Protein AF-A0A8T4WVN3-F1 (afdb_monomer_lite)

pLDDT: mean 83.19, std 16.57, range [36.91, 96.38]

Sequence (98 aa):
MTVGGGFDLSELGIEGEILHTPGHTPGSISIVLNTSEAVVGDLVMGGTLSPSKPVRPIFAYDLEEVEKSLKKLLIHDVEIRRFYAAPAARSPVKRWRD

Radius of gyration: 12.93 Å; chains: 1; bounding box: 40×24×25 Å

Foldseek 3Di:
DDPPDFAQCVVVVFAWGKDQQAWQHNRFIKIQGLVLEIEREQLWAADPVGRLATDGHPDGPHSVSSVVSVVCQCPDPRNRQWYDYPDDSPDTNRDHDD

Secondary structure (DSSP, 8-state):
--TTS-EE-GGGT-SEEEEE--SSSTT-EEEEETTTEEEEETSSEE-SS-TTSEE--SS-S-HHHHHHHHHHHHTSSS---EEEETTT-SS-B--S--

Structure (mmCIF, N/CA/C/O backbone):
data_AF-A0A8T4WVN3-F1
#
_entry.id   AF-A0A8T4WVN3-F1
#
loop_
_atom_site.group_PDB
_atom_site.id
_atom_site.type_symbol
_atom_site.label_atom_id
_atom_site.label_alt_id
_atom_site.label_comp_id
_atom_site.label_asym_id
_atom_site.label_entity_id
_atom_site.label_seq_id
_atom_site.pdbx_PDB_ins_code
_atom_site.Cartn_x
_atom_site.Cartn_y
_atom_site.Cartn_z
_atom_site.occupancy
_atom_site.B_iso_or_equiv
_atom_site.auth_seq_id
_atom_site.auth_comp_id
_atom_site.auth_asym_id
_atom_site.auth_atom_id
_atom_site.pdbx_PDB_model_num
ATOM 1 N N . MET A 1 1 ? -19.111 3.694 -9.457 1.00 40.09 1 MET A N 1
ATOM 2 C CA . MET A 1 1 ? -17.896 3.270 -10.188 1.00 40.09 1 MET A CA 1
ATOM 3 C C . MET A 1 1 ? -17.391 4.458 -10.989 1.00 40.09 1 MET A C 1
ATOM 5 O O . MET A 1 1 ? -18.106 4.903 -11.879 1.00 40.09 1 MET A O 1
ATOM 9 N N . THR A 1 2 ? -16.225 5.012 -10.671 1.00 36.91 2 THR A N 1
ATOM 10 C CA . THR A 1 2 ? -15.639 6.114 -11.447 1.00 36.91 2 THR A CA 1
ATOM 11 C C . THR A 1 2 ? -14.191 5.803 -11.790 1.00 36.91 2 THR A C 1
ATOM 13 O O . THR A 1 2 ? -13.395 5.408 -10.946 1.00 36.91 2 THR A O 1
ATOM 16 N N . VAL A 1 3 ? -13.848 6.005 -13.061 1.00 39.78 3 VAL A N 1
ATOM 17 C CA . VAL A 1 3 ? -12.465 6.103 -13.529 1.00 39.78 3 VAL A CA 1
ATOM 18 C C . VAL A 1 3 ? -11.919 7.418 -12.966 1.00 39.78 3 VAL A C 1
ATOM 20 O O . VAL A 1 3 ? -12.151 8.479 -13.535 1.00 39.78 3 VAL A O 1
ATOM 23 N N . GLY A 1 4 ? -11.301 7.357 -11.784 1.00 53.53 4 GLY A N 1
ATOM 24 C CA . GLY A 1 4 ? -10.654 8.503 -11.132 1.00 53.53 4 GLY A CA 1
ATOM 25 C C . GLY A 1 4 ? -10.651 8.475 -9.600 1.00 53.53 4 GLY A C 1
ATOM 26 O O . GLY A 1 4 ? -9.737 9.034 -9.005 1.00 53.53 4 GLY A O 1
ATOM 27 N N . GLY A 1 5 ? -11.614 7.795 -8.969 1.00 66.06 5 GLY A N 1
ATOM 28 C CA . GLY A 1 5 ? -11.700 7.601 -7.513 1.00 66.06 5 GLY A CA 1
ATOM 29 C C . GLY A 1 5 ? -11.686 6.112 -7.179 1.00 66.06 5 GLY A C 1
ATOM 30 O O . GLY A 1 5 ? -11.997 5.297 -8.051 1.00 66.06 5 GLY A O 1
ATOM 31 N N . GLY A 1 6 ? -11.255 5.732 -5.977 1.00 77.56 6 GLY A N 1
ATOM 32 C CA . GLY A 1 6 ? -11.239 4.327 -5.592 1.00 77.56 6 GLY A CA 1
ATOM 33 C C . GLY A 1 6 ? -12.629 3.699 -5.552 1.00 77.56 6 GLY A C 1
ATOM 34 O O . GLY A 1 6 ? -13.667 4.350 -5.695 1.00 77.56 6 GLY A O 1
ATOM 35 N N . PHE A 1 7 ? -12.643 2.379 -5.423 1.00 93.44 7 PHE A N 1
ATOM 36 C CA . PHE A 1 7 ? -13.865 1.608 -5.254 1.00 93.44 7 PHE A CA 1
ATOM 37 C C . PHE A 1 7 ? -14.194 1.519 -3.764 1.00 93.44 7 PHE A C 1
ATOM 39 O O . PHE A 1 7 ? -13.468 0.853 -3.031 1.00 93.44 7 PHE A O 1
ATOM 46 N N . ASP A 1 8 ? -15.267 2.180 -3.335 1.00 93.44 8 ASP A N 1
ATOM 47 C CA . ASP A 1 8 ? -15.757 2.134 -1.954 1.00 93.44 8 ASP A CA 1
ATOM 48 C C . ASP A 1 8 ? -16.161 0.705 -1.549 1.00 93.44 8 ASP A C 1
ATOM 50 O O . ASP A 1 8 ? -16.851 0.002 -2.290 1.00 93.44 8 ASP A O 1
ATOM 54 N N . LEU A 1 9 ? -15.713 0.276 -0.370 1.00 95.56 9 LEU A N 1
ATOM 55 C CA . LEU A 1 9 ? -15.996 -1.036 0.208 1.00 95.56 9 LEU A CA 1
ATOM 56 C C . LEU A 1 9 ? -17.095 -0.998 1.283 1.00 95.56 9 LEU A C 1
ATOM 58 O O . LEU A 1 9 ? -17.373 -2.032 1.899 1.00 95.56 9 LEU A O 1
ATOM 62 N N . SER A 1 10 ? -17.753 0.148 1.493 1.00 93.94 10 SER A N 1
ATOM 63 C CA . SER A 1 10 ? -18.809 0.322 2.499 1.00 93.94 10 SER A CA 1
ATOM 64 C C . SER A 1 10 ? -19.976 -0.661 2.334 1.00 93.94 10 SER A C 1
ATOM 66 O O . SER A 1 10 ? -20.481 -1.185 3.328 1.00 93.94 10 SER A O 1
ATOM 68 N N . GLU A 1 11 ? -20.342 -1.014 1.096 1.00 93.69 11 GLU A N 1
ATOM 69 C CA . GLU A 1 11 ? -21.365 -2.031 0.795 1.00 93.69 11 GLU A CA 1
ATOM 70 C C . GLU A 1 11 ? -20.992 -3.437 1.299 1.00 93.69 11 GLU A C 1
ATOM 72 O O . GLU A 1 11 ? -21.865 -4.276 1.519 1.00 93.69 11 GLU A O 1
ATOM 77 N N . LEU A 1 12 ? -19.699 -3.698 1.517 1.00 94.44 12 LEU A N 1
ATOM 78 C CA . LEU A 1 12 ? -19.179 -4.940 2.096 1.00 94.44 12 LEU A CA 1
ATOM 79 C C . LEU A 1 12 ? -18.975 -4.844 3.618 1.00 94.44 12 LEU A C 1
ATOM 81 O O . LEU A 1 12 ? -18.475 -5.789 4.227 1.00 94.44 12 LEU A O 1
ATOM 85 N N . GLY A 1 13 ? -19.335 -3.716 4.239 1.00 96.06 13 GLY A N 1
ATOM 86 C CA . GLY A 1 13 ? -19.115 -3.455 5.663 1.00 96.06 13 GLY A CA 1
ATOM 87 C C . GLY A 1 13 ? -17.662 -3.129 6.020 1.00 96.06 13 GLY A C 1
ATOM 88 O O . GLY A 1 13 ? -17.272 -3.290 7.176 1.00 96.06 13 GLY A O 1
ATOM 89 N N . ILE A 1 14 ? -16.853 -2.704 5.044 1.00 94.94 14 ILE A N 1
ATOM 90 C CA . ILE A 1 14 ? -15.446 -2.336 5.239 1.00 94.94 14 ILE A CA 1
ATOM 91 C C . ILE A 1 14 ? -15.303 -0.829 5.036 1.00 94.94 14 ILE A C 1
ATOM 93 O O . ILE A 1 14 ? -15.622 -0.303 3.974 1.00 94.94 14 ILE A O 1
ATOM 97 N N . GLU A 1 15 ? -14.777 -0.134 6.041 1.00 95.75 15 GLU A N 1
ATOM 98 C CA . GLU A 1 15 ? -14.470 1.295 5.947 1.00 95.75 15 GLU A CA 1
ATOM 99 C C . GLU A 1 15 ? -13.147 1.520 5.205 1.00 95.75 15 GLU A C 1
ATOM 101 O O . GLU A 1 15 ? -12.069 1.593 5.805 1.00 95.75 15 GLU A O 1
ATOM 106 N N . GLY A 1 16 ? -13.228 1.603 3.881 1.00 95.06 16 GLY A N 1
ATOM 107 C CA . GLY A 1 16 ? -12.072 1.823 3.027 1.00 95.06 16 GLY A CA 1
ATOM 108 C C . GLY A 1 16 ? -12.404 1.737 1.546 1.00 95.06 16 GLY A C 1
ATOM 109 O O . GLY A 1 16 ? -13.557 1.560 1.156 1.00 95.06 16 GLY A O 1
ATOM 110 N N . GLU A 1 17 ? -11.372 1.820 0.716 1.00 96.19 17 GLU A N 1
ATOM 111 C CA . GLU A 1 17 ? -11.514 1.779 -0.735 1.00 96.19 17 GLU A CA 1
ATOM 112 C C . GLU A 1 17 ? -10.409 0.968 -1.418 1.00 96.19 17 GLU A C 1
ATOM 114 O O . GLU A 1 17 ? -9.299 0.809 -0.901 1.00 96.19 17 GLU A O 1
ATOM 119 N N . ILE A 1 18 ? -10.708 0.462 -2.615 1.00 96.31 18 ILE A N 1
ATOM 120 C CA . ILE A 1 18 ? -9.711 -0.119 -3.516 1.00 96.31 18 ILE A CA 1
ATOM 121 C C . ILE A 1 18 ? -9.177 0.971 -4.436 1.00 96.31 18 ILE A C 1
ATOM 123 O O . ILE A 1 18 ? -9.925 1.597 -5.186 1.00 96.31 18 ILE A O 1
ATOM 127 N N . LEU A 1 19 ? -7.860 1.113 -4.480 1.00 95.69 19 LEU A N 1
ATOM 128 C CA . LEU A 1 19 ? -7.159 1.946 -5.441 1.00 95.69 19 LEU A CA 1
ATOM 129 C C . LEU A 1 19 ? -6.466 1.070 -6.475 1.00 95.69 19 LEU A C 1
ATOM 131 O O . LEU A 1 19 ? -5.709 0.166 -6.132 1.00 95.69 19 LEU A O 1
ATOM 135 N N . HIS A 1 20 ? -6.655 1.386 -7.755 1.00 95.88 20 HIS A N 1
ATOM 136 C CA . HIS A 1 20 ? -5.781 0.854 -8.799 1.00 95.88 20 HIS A CA 1
ATOM 137 C C . HIS A 1 20 ? -4.366 1.413 -8.602 1.00 95.88 20 HIS A C 1
ATOM 139 O O . HIS A 1 20 ? -4.195 2.639 -8.528 1.00 95.88 20 HIS A O 1
ATOM 145 N N . THR A 1 21 ? -3.396 0.510 -8.464 1.00 95.88 21 THR A N 1
ATOM 146 C CA . THR A 1 21 ? -1.984 0.785 -8.164 1.00 95.88 21 THR A CA 1
ATOM 147 C C . THR A 1 21 ? -1.075 -0.048 -9.078 1.00 95.88 21 THR A C 1
ATOM 149 O O . THR A 1 21 ? -0.327 -0.913 -8.613 1.00 95.88 21 THR A O 1
ATOM 152 N N . PRO A 1 22 ? -1.138 0.184 -10.404 1.00 96.00 22 PRO A N 1
ATOM 153 C CA . PRO A 1 22 ? -0.344 -0.564 -11.368 1.00 96.00 22 PRO A CA 1
ATOM 154 C C . PRO A 1 22 ? 1.163 -0.351 -11.169 1.00 96.00 22 PRO A C 1
ATOM 156 O O . PRO A 1 22 ? 1.614 0.596 -10.522 1.00 96.00 22 PRO A O 1
ATOM 159 N N . GLY A 1 23 ? 1.952 -1.249 -11.750 1.00 94.62 23 GLY A N 1
ATOM 160 C CA . GLY A 1 23 ? 3.406 -1.134 -11.805 1.00 94.62 23 GLY A CA 1
ATOM 161 C C . GLY A 1 23 ? 4.083 -2.479 -11.624 1.00 94.62 23 GLY A C 1
ATOM 162 O O 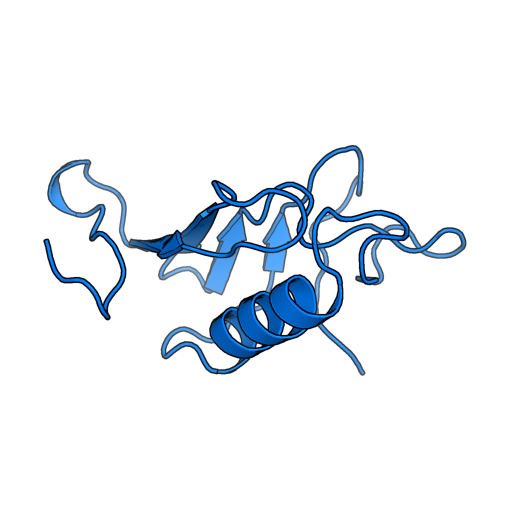. GLY A 1 23 ? 4.748 -2.947 -12.545 1.00 94.62 23 GLY A O 1
ATOM 163 N N . HIS A 1 24 ? 3.858 -3.160 -10.493 1.00 93.50 24 HIS A N 1
ATOM 164 C CA . HIS A 1 24 ? 4.335 -4.541 -10.345 1.00 93.50 24 HIS A CA 1
ATOM 165 C C . HIS A 1 24 ? 3.646 -5.452 -11.367 1.00 93.50 24 HIS A C 1
ATOM 167 O O . HIS A 1 24 ? 4.310 -6.183 -12.099 1.00 93.50 24 HIS A O 1
ATOM 173 N N . THR A 1 25 ? 2.327 -5.289 -11.506 1.00 94.56 25 THR A N 1
ATOM 174 C CA . THR A 1 25 ? 1.543 -5.774 -12.644 1.00 94.56 25 THR A CA 1
ATOM 175 C C . THR A 1 25 ? 0.595 -4.674 -13.146 1.00 94.56 25 THR A C 1
ATOM 177 O O . THR A 1 25 ? 0.291 -3.742 -12.395 1.00 94.56 25 THR A O 1
ATOM 180 N N . PRO A 1 26 ? 0.072 -4.758 -14.386 1.00 95.94 26 PRO A N 1
ATOM 181 C CA . PRO A 1 26 ? -0.948 -3.820 -14.870 1.00 95.94 26 PRO A CA 1
ATOM 182 C C . PRO A 1 26 ? -2.259 -3.855 -14.063 1.00 95.94 26 PRO A C 1
ATOM 184 O O . PRO A 1 26 ? -2.988 -2.867 -14.019 1.00 95.94 26 PRO A O 1
ATOM 187 N N . GLY A 1 27 ? -2.564 -4.992 -13.428 1.00 94.44 27 GLY A N 1
ATOM 188 C CA . GLY A 1 27 ? -3.784 -5.214 -12.647 1.00 94.44 27 GLY A CA 1
ATOM 189 C C . GLY A 1 27 ? -3.622 -5.027 -11.137 1.00 94.44 27 GLY A C 1
ATOM 190 O O . GLY A 1 27 ? -4.559 -5.327 -10.405 1.00 94.44 27 GLY A O 1
ATOM 191 N N . SER A 1 28 ? -2.456 -4.577 -10.660 1.00 94.94 28 SER A N 1
ATOM 192 C CA . SER A 1 28 ? -2.199 -4.414 -9.226 1.00 94.94 28 SER A CA 1
ATOM 193 C C . SER A 1 28 ? -3.160 -3.395 -8.599 1.00 94.94 28 SER A C 1
ATOM 195 O O . SER A 1 28 ? -3.446 -2.339 -9.169 1.00 94.94 28 SER A O 1
ATOM 197 N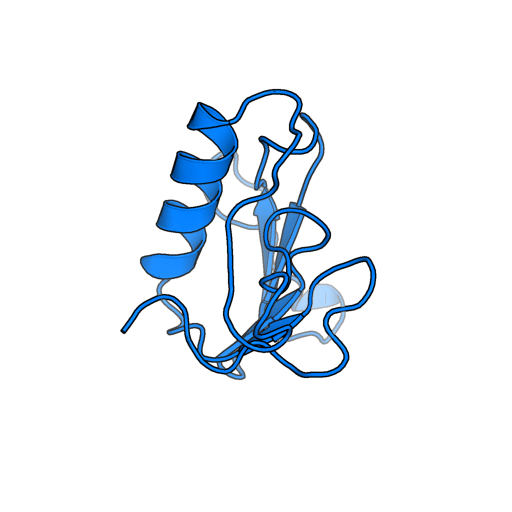 N . ILE A 1 29 ? -3.667 -3.735 -7.415 1.00 96.31 29 ILE A N 1
ATOM 198 C CA . ILE A 1 29 ? -4.554 -2.898 -6.607 1.00 96.31 29 ILE A CA 1
ATOM 199 C C . ILE A 1 29 ? -4.038 -2.822 -5.172 1.00 96.31 29 ILE A C 1
ATOM 201 O O . ILE A 1 29 ? -3.347 -3.724 -4.696 1.00 96.31 29 ILE A O 1
ATOM 205 N N . SER A 1 30 ? -4.442 -1.770 -4.472 1.00 95.69 30 SER A N 1
ATOM 206 C CA . SER A 1 30 ? -4.236 -1.601 -3.040 1.00 95.69 30 SER A CA 1
ATOM 207 C C . SER A 1 30 ? -5.574 -1.368 -2.354 1.00 95.69 30 SER A C 1
ATOM 209 O O . SER A 1 30 ? -6.466 -0.761 -2.936 1.00 95.69 30 SER A O 1
ATOM 211 N N . ILE A 1 31 ? -5.700 -1.809 -1.108 1.00 96.38 31 ILE A N 1
ATOM 212 C CA . ILE A 1 31 ? -6.842 -1.495 -0.245 1.00 96.38 31 ILE A CA 1
ATOM 213 C C . ILE A 1 31 ? -6.362 -0.480 0.782 1.00 96.38 31 ILE A C 1
ATOM 215 O O . ILE A 1 31 ? -5.388 -0.762 1.478 1.00 96.38 31 ILE A O 1
ATOM 219 N N . VAL A 1 32 ? -7.025 0.669 0.879 1.00 96.06 32 VAL A N 1
ATOM 220 C CA . VAL A 1 32 ? -6.770 1.685 1.907 1.00 96.06 32 VAL A CA 1
ATOM 221 C C . VAL A 1 32 ? -7.927 1.666 2.892 1.00 96.06 32 VAL A C 1
ATOM 223 O O . VAL A 1 32 ? -9.080 1.778 2.493 1.00 96.06 32 VAL A O 1
ATOM 226 N N . LEU A 1 33 ? -7.616 1.495 4.172 1.00 96.06 33 LEU A N 1
ATOM 227 C CA . LEU A 1 33 ? -8.582 1.484 5.263 1.00 96.06 33 LEU A CA 1
ATOM 228 C C . LEU A 1 33 ? -8.559 2.827 5.986 1.00 96.06 33 LEU A C 1
ATOM 230 O O . LEU A 1 33 ? -7.489 3.401 6.212 1.00 96.06 33 LEU A O 1
ATOM 234 N N . ASN A 1 34 ? -9.722 3.270 6.460 1.00 94.62 34 ASN A N 1
ATOM 235 C CA . ASN A 1 34 ? -9.854 4.497 7.254 1.00 94.62 34 ASN A CA 1
ATOM 236 C C . ASN A 1 34 ? -9.095 4.431 8.597 1.00 94.62 34 ASN A C 1
ATOM 238 O O . ASN A 1 34 ? -8.872 5.453 9.241 1.00 94.62 34 ASN A O 1
ATOM 242 N N . THR A 1 35 ? -8.625 3.245 8.996 1.00 95.25 35 THR A N 1
ATOM 243 C CA . THR A 1 35 ? -7.772 2.993 10.169 1.00 95.25 35 THR A CA 1
ATOM 244 C C . THR A 1 35 ? -6.287 3.332 9.954 1.00 95.25 35 THR A C 1
ATOM 246 O O . THR A 1 35 ? -5.442 2.925 10.755 1.00 95.25 35 THR A O 1
ATOM 249 N N . SER A 1 36 ? -5.941 4.087 8.902 1.00 93.25 36 SER A N 1
ATOM 250 C CA . SER A 1 36 ? -4.556 4.435 8.523 1.00 93.25 36 SER A CA 1
ATOM 251 C C . SER A 1 36 ? -3.698 3.233 8.105 1.00 93.25 36 SER A C 1
ATOM 253 O O . SER A 1 36 ? -2.468 3.238 8.244 1.00 93.25 36 SER A O 1
ATOM 255 N N . GLU A 1 37 ? -4.335 2.196 7.574 1.00 93.31 37 GLU A N 1
ATOM 256 C CA . GLU A 1 37 ? -3.702 0.957 7.129 1.00 93.31 37 GLU A CA 1
ATOM 257 C C . GLU A 1 37 ? -3.923 0.749 5.633 1.00 93.31 37 GLU A C 1
ATOM 259 O O . GLU A 1 37 ? -4.975 1.094 5.103 1.00 93.31 37 GLU A O 1
ATOM 264 N N . ALA A 1 38 ? -2.949 0.147 4.950 1.00 93.56 38 ALA A N 1
ATOM 265 C CA . ALA A 1 38 ? -3.108 -0.237 3.556 1.00 93.56 38 ALA A CA 1
ATOM 266 C C . ALA A 1 38 ? -2.534 -1.622 3.260 1.00 93.56 38 ALA A C 1
ATOM 268 O O . ALA A 1 38 ? -1.415 -1.949 3.662 1.00 93.56 38 ALA A O 1
ATOM 269 N N . VAL A 1 39 ? -3.285 -2.424 2.508 1.00 93.69 39 VAL A N 1
ATOM 270 C CA . VAL A 1 39 ? -2.808 -3.674 1.907 1.00 93.69 39 VAL A CA 1
ATOM 271 C C . VAL A 1 39 ? -2.350 -3.353 0.493 1.00 93.69 39 VAL A C 1
ATOM 273 O O . VAL A 1 39 ? -3.151 -2.901 -0.319 1.00 93.69 39 VAL A O 1
ATOM 276 N N . VAL A 1 40 ? -1.065 -3.552 0.204 1.00 93.19 40 VAL A N 1
ATOM 277 C CA . VAL A 1 40 ? -0.431 -3.063 -1.037 1.00 93.19 40 VAL A CA 1
ATOM 278 C C . VAL A 1 40 ? 0.218 -4.154 -1.880 1.00 93.19 40 VAL A C 1
ATOM 280 O O . VAL A 1 40 ? 0.899 -3.849 -2.856 1.00 93.19 40 VAL A O 1
ATOM 283 N N . GLY A 1 41 ? 0.034 -5.421 -1.505 1.00 91.31 41 GLY A N 1
ATOM 284 C CA . GLY A 1 41 ? 0.608 -6.548 -2.236 1.00 91.31 41 GLY A CA 1
ATOM 285 C C . GLY A 1 41 ? 2.122 -6.403 -2.401 1.00 91.31 41 GLY A C 1
ATOM 286 O O . GLY A 1 41 ? 2.839 -6.175 -1.431 1.00 91.31 41 GLY A O 1
ATOM 287 N N . ASP A 1 42 ? 2.592 -6.521 -3.632 1.00 90.12 42 ASP A N 1
ATOM 288 C CA . ASP A 1 42 ? 3.997 -6.465 -4.052 1.00 90.12 42 ASP A CA 1
ATOM 289 C C . ASP A 1 42 ? 4.474 -5.060 -4.472 1.00 90.12 42 ASP A C 1
ATOM 291 O O . ASP A 1 42 ? 5.627 -4.880 -4.875 1.00 90.12 42 ASP A O 1
ATOM 295 N N . LEU A 1 43 ? 3.624 -4.034 -4.326 1.00 90.56 43 LEU A N 1
ATOM 296 C CA . LEU A 1 43 ? 3.982 -2.642 -4.622 1.00 90.56 43 LEU A CA 1
ATOM 297 C C . LEU A 1 43 ? 5.082 -2.109 -3.686 1.00 90.56 43 LEU A C 1
ATOM 299 O O . LEU A 1 43 ? 5.826 -1.192 -4.037 1.00 90.56 43 LEU A O 1
ATOM 303 N N . VAL A 1 44 ? 5.185 -2.684 -2.487 1.00 85.75 44 VAL A N 1
ATOM 304 C CA . VAL A 1 44 ? 6.218 -2.394 -1.488 1.00 85.75 44 VAL A CA 1
ATOM 305 C C . VAL A 1 44 ? 6.858 -3.708 -1.067 1.00 85.75 44 VAL A C 1
ATOM 307 O O . VAL A 1 44 ? 6.169 -4.699 -0.867 1.00 85.75 44 VAL A O 1
ATOM 310 N N . MET A 1 45 ? 8.172 -3.711 -0.866 1.00 79.94 45 MET A N 1
ATOM 311 C CA . MET A 1 45 ? 8.899 -4.836 -0.279 1.00 79.94 45 MET A CA 1
ATOM 312 C C . MET A 1 45 ? 9.595 -4.407 1.016 1.00 79.94 45 MET A C 1
ATOM 314 O O . MET A 1 45 ? 9.817 -3.219 1.261 1.00 79.94 45 MET A O 1
ATOM 318 N N . GLY A 1 46 ? 9.957 -5.376 1.856 1.00 74.19 46 GLY A N 1
ATOM 319 C CA . GLY A 1 46 ? 10.870 -5.144 2.974 1.00 74.19 46 GLY A CA 1
ATOM 320 C C . GLY A 1 46 ? 12.316 -5.028 2.490 1.00 74.19 46 GLY A C 1
ATOM 321 O O . GLY A 1 46 ? 12.734 -5.749 1.584 1.00 74.19 46 GLY A O 1
ATOM 322 N N . GLY A 1 47 ? 13.098 -4.129 3.088 1.00 70.62 47 GLY A N 1
ATOM 323 C CA . GLY A 1 47 ? 14.524 -4.007 2.790 1.00 70.62 47 GLY A CA 1
ATOM 324 C C . GLY A 1 47 ? 15.313 -5.266 3.169 1.00 70.62 47 GLY A C 1
ATOM 325 O O . GLY A 1 47 ? 15.008 -5.934 4.154 1.00 70.62 47 GLY A O 1
ATOM 326 N N . THR A 1 48 ? 16.389 -5.556 2.433 1.00 70.88 48 THR A N 1
ATOM 327 C CA . THR A 1 48 ? 17.233 -6.751 2.643 1.00 70.88 48 THR A CA 1
ATOM 328 C C . THR A 1 48 ? 17.888 -6.801 4.026 1.00 70.88 48 THR A C 1
ATOM 330 O O . THR A 1 48 ? 17.946 -7.858 4.645 1.00 70.88 48 THR A O 1
ATOM 333 N N . LEU A 1 49 ? 18.354 -5.653 4.530 1.00 73.19 49 LEU A N 1
ATOM 334 C CA . LEU A 1 49 ? 18.960 -5.514 5.863 1.00 73.19 49 LEU A CA 1
ATOM 335 C C . LEU A 1 49 ? 17.948 -5.129 6.952 1.00 73.19 49 LEU A C 1
ATOM 337 O O . LEU A 1 49 ? 18.230 -5.262 8.138 1.00 73.19 49 LEU A O 1
ATOM 341 N N . SER A 1 50 ? 16.780 -4.618 6.560 1.00 74.44 50 SER A N 1
ATOM 342 C CA . SER A 1 50 ? 15.724 -4.196 7.479 1.00 74.44 50 SER A CA 1
ATOM 343 C C . SER A 1 50 ? 14.365 -4.489 6.846 1.00 74.44 50 SER A C 1
ATOM 345 O O . SER A 1 50 ? 13.829 -3.635 6.135 1.00 74.44 50 SER A O 1
ATOM 347 N N . PRO A 1 51 ? 13.793 -5.682 7.095 1.00 72.38 51 PRO A N 1
ATOM 348 C CA . PRO A 1 51 ? 12.519 -6.092 6.501 1.00 72.38 51 PRO A CA 1
ATOM 349 C C . PRO A 1 51 ? 11.350 -5.153 6.827 1.00 72.38 51 PRO A C 1
ATOM 351 O O . PRO A 1 51 ? 10.368 -5.116 6.096 1.00 72.38 51 PRO A O 1
ATOM 354 N N . SER A 1 52 ? 11.458 -4.381 7.912 1.00 71.56 52 SER A N 1
ATOM 355 C CA . SER A 1 52 ? 10.453 -3.397 8.330 1.00 71.56 52 SER A CA 1
ATOM 356 C C . SER A 1 52 ? 10.591 -2.042 7.628 1.00 71.56 52 SER A C 1
ATOM 358 O O . SER A 1 52 ? 9.685 -1.214 7.733 1.00 71.56 52 SER A O 1
ATOM 360 N N . LYS A 1 53 ? 11.716 -1.787 6.944 1.00 73.88 53 LYS A N 1
ATOM 361 C CA . LYS A 1 53 ? 11.915 -0.579 6.140 1.00 73.88 53 LYS A CA 1
ATOM 362 C C . LYS A 1 53 ? 11.301 -0.814 4.758 1.00 73.88 53 LYS A C 1
ATOM 364 O O . LYS A 1 53 ? 11.726 -1.756 4.086 1.00 73.88 53 LYS A O 1
ATOM 369 N N . PRO A 1 54 ? 10.359 0.031 4.309 1.00 75.94 54 PRO A N 1
ATOM 370 C CA . PRO A 1 54 ? 9.789 -0.132 2.986 1.00 75.94 54 PRO A CA 1
ATOM 371 C C . PRO A 1 54 ? 10.823 0.225 1.937 1.00 75.94 54 PRO A C 1
ATOM 373 O O . PRO A 1 54 ? 11.487 1.264 2.012 1.00 75.94 54 PRO A O 1
ATOM 376 N N . VAL A 1 55 ? 10.911 -0.624 0.930 1.00 79.88 55 VAL A N 1
ATOM 377 C CA . VAL A 1 55 ? 11.664 -0.368 -0.285 1.00 79.88 55 VAL A CA 1
ATOM 378 C C . VAL A 1 55 ? 10.777 -0.640 -1.489 1.00 79.88 55 VAL A C 1
ATOM 380 O O . VAL A 1 55 ? 9.765 -1.337 -1.411 1.00 79.88 55 VAL A O 1
ATOM 383 N N . ARG A 1 56 ? 11.167 -0.053 -2.615 1.00 83.12 56 ARG A N 1
ATOM 384 C CA . ARG A 1 56 ? 10.547 -0.323 -3.910 1.00 83.12 56 ARG A CA 1
ATOM 385 C C . ARG A 1 56 ? 10.860 -1.764 -4.332 1.00 83.12 56 ARG A C 1
ATOM 387 O O . ARG A 1 56 ? 11.912 -2.280 -3.938 1.00 83.12 56 ARG A O 1
ATOM 394 N N . PRO A 1 57 ? 9.995 -2.399 -5.132 1.00 84.94 57 PRO A N 1
ATOM 395 C CA . PRO A 1 57 ? 10.295 -3.697 -5.704 1.00 84.94 57 PRO A CA 1
ATOM 396 C C . PRO A 1 57 ? 11.542 -3.629 -6.594 1.00 84.94 57 PRO A C 1
ATOM 398 O O . PRO A 1 57 ? 11.789 -2.635 -7.275 1.00 84.94 57 PRO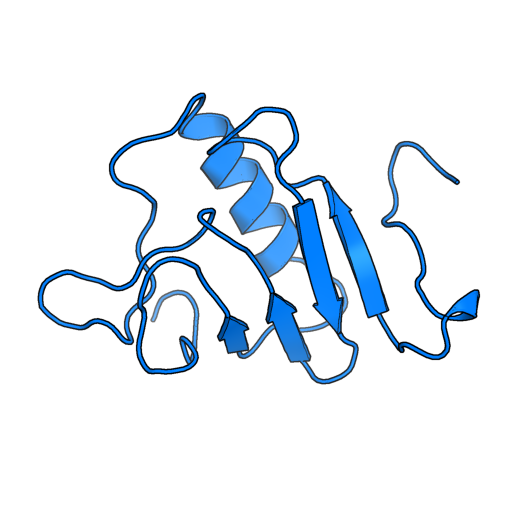 A O 1
ATOM 401 N N . 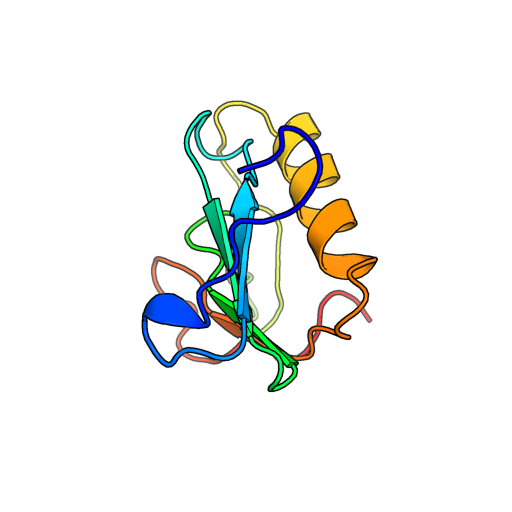ILE A 1 58 ? 12.336 -4.702 -6.574 1.00 80.56 58 ILE A N 1
ATOM 402 C CA . ILE A 1 58 ? 13.550 -4.833 -7.401 1.00 80.56 58 ILE A CA 1
ATOM 403 C C . ILE A 1 58 ? 13.173 -5.149 -8.859 1.00 80.56 58 ILE A C 1
ATOM 405 O O . ILE A 1 58 ? 13.877 -4.757 -9.785 1.00 80.56 58 ILE A O 1
ATOM 409 N N . PHE A 1 59 ? 12.037 -5.823 -9.052 1.00 84.44 59 PHE A N 1
ATOM 410 C CA . PHE A 1 59 ? 11.485 -6.193 -10.350 1.00 84.44 59 PHE A CA 1
ATOM 411 C C . PHE A 1 59 ? 10.007 -5.812 -10.405 1.00 84.44 59 PHE A C 1
ATOM 413 O O . PHE A 1 59 ? 9.278 -6.035 -9.440 1.00 84.44 59 PHE A O 1
ATOM 420 N N . ALA A 1 60 ? 9.579 -5.236 -11.523 1.00 91.19 60 ALA A N 1
ATOM 421 C CA . ALA A 1 60 ? 8.203 -4.839 -11.792 1.00 91.19 60 ALA A CA 1
ATOM 422 C C . ALA A 1 60 ? 7.975 -4.825 -13.308 1.00 91.19 60 ALA A C 1
ATOM 424 O O . ALA A 1 60 ? 8.938 -4.742 -14.073 1.00 91.19 60 ALA A O 1
ATOM 425 N N . TYR A 1 61 ? 6.714 -4.878 -13.734 1.00 94.50 61 TYR A N 1
ATOM 426 C CA . TYR A 1 61 ? 6.352 -4.659 -15.133 1.00 94.50 61 TYR A CA 1
ATOM 427 C C . TYR A 1 61 ? 6.730 -3.240 -15.595 1.00 94.50 61 TYR A C 1
ATOM 429 O O . TYR A 1 61 ? 7.263 -3.067 -16.687 1.00 94.50 61 TYR A O 1
ATOM 437 N N . ASP A 1 62 ? 6.501 -2.241 -14.737 1.00 96.00 62 ASP A N 1
ATOM 438 C CA . ASP A 1 62 ? 6.861 -0.840 -14.958 1.00 96.00 62 ASP A CA 1
ATOM 439 C C . ASP A 1 62 ? 7.237 -0.167 -13.624 1.00 96.00 62 ASP A C 1
ATOM 441 O O . ASP A 1 62 ? 6.391 0.069 -12.756 1.00 96.00 62 ASP A O 1
ATOM 445 N N . LEU A 1 63 ? 8.528 0.136 -13.447 1.00 92.56 63 LEU A N 1
ATOM 446 C CA . LEU A 1 63 ? 9.047 0.777 -12.234 1.00 92.56 63 LEU A CA 1
ATOM 447 C C . LEU A 1 63 ? 8.642 2.252 -12.113 1.00 92.56 63 LEU A C 1
ATOM 449 O O . LEU A 1 63 ? 8.536 2.753 -10.995 1.00 92.56 63 LEU A O 1
ATOM 453 N N . GLU A 1 64 ? 8.417 2.960 -13.220 1.00 94.44 64 GLU A N 1
ATOM 454 C CA . GLU A 1 64 ? 7.926 4.339 -13.164 1.00 94.44 64 GLU A CA 1
ATOM 455 C C . GLU A 1 64 ? 6.467 4.371 -12.713 1.00 94.44 64 GLU A C 1
ATOM 457 O O . GLU A 1 64 ? 6.066 5.247 -11.945 1.00 94.44 64 GLU A O 1
ATOM 462 N N . GLU A 1 65 ? 5.675 3.391 -13.140 1.00 95.88 65 GLU A N 1
ATOM 463 C CA . GLU A 1 65 ? 4.283 3.271 -12.720 1.00 95.88 65 GLU A CA 1
ATOM 464 C C . GLU A 1 65 ? 4.160 2.865 -11.244 1.00 95.88 65 GLU A C 1
ATOM 466 O O . GLU A 1 65 ? 3.334 3.432 -10.525 1.00 95.88 65 GLU A O 1
ATOM 471 N N . VAL A 1 66 ? 5.067 2.015 -10.739 1.00 94.75 66 VAL A N 1
ATOM 472 C CA . VAL A 1 66 ? 5.206 1.763 -9.292 1.00 94.75 66 VAL A CA 1
ATOM 473 C C . VAL A 1 66 ? 5.370 3.079 -8.523 1.00 94.75 66 VAL A C 1
ATOM 475 O O . VAL A 1 66 ? 4.727 3.277 -7.493 1.00 94.75 66 VAL A O 1
ATOM 478 N N . GLU A 1 67 ? 6.175 4.019 -9.025 1.00 92.50 67 GLU A N 1
ATOM 479 C CA . GLU A 1 67 ? 6.367 5.315 -8.364 1.00 92.50 67 GLU A CA 1
ATOM 480 C C . GLU A 1 67 ? 5.125 6.184 -8.326 1.00 92.50 67 GLU A C 1
ATOM 482 O O . GLU A 1 67 ? 4.870 6.855 -7.322 1.00 92.50 67 GLU A O 1
ATOM 487 N N . LYS A 1 68 ? 4.354 6.195 -9.410 1.00 95.12 68 LYS A N 1
ATOM 488 C CA . LYS A 1 68 ? 3.095 6.939 -9.458 1.00 95.12 68 LYS A CA 1
ATOM 489 C C . LYS A 1 68 ? 2.083 6.326 -8.496 1.00 95.12 68 LYS A C 1
ATOM 491 O O . LYS A 1 68 ? 1.473 7.059 -7.719 1.00 95.12 68 LYS A O 1
ATOM 496 N N . SER A 1 69 ? 1.983 5.000 -8.471 1.00 94.94 69 SER A N 1
ATOM 497 C CA . SER A 1 69 ? 1.123 4.247 -7.555 1.00 94.94 69 SER A CA 1
ATOM 498 C C . SER A 1 69 ? 1.498 4.448 -6.086 1.00 94.94 69 SER A C 1
ATOM 500 O O . SER A 1 69 ? 0.624 4.667 -5.249 1.00 94.94 69 SER A O 1
ATOM 502 N N . LEU A 1 70 ? 2.791 4.463 -5.758 1.00 92.19 70 LEU A N 1
ATOM 503 C CA . LEU A 1 70 ? 3.259 4.778 -4.408 1.00 92.19 70 LEU A CA 1
ATOM 504 C C . LEU A 1 70 ? 2.936 6.220 -4.020 1.00 92.19 70 LEU A C 1
ATOM 506 O O . LEU A 1 70 ? 2.404 6.454 -2.940 1.00 92.19 70 LEU A O 1
ATOM 510 N N . LYS A 1 71 ? 3.205 7.196 -4.896 1.00 92.62 71 LYS A N 1
ATOM 511 C CA . LYS A 1 71 ? 2.847 8.600 -4.638 1.00 92.62 71 LYS A CA 1
ATOM 512 C C . LYS A 1 71 ? 1.351 8.763 -4.402 1.00 92.62 71 LYS A C 1
ATOM 514 O O . LYS A 1 71 ? 0.988 9.462 -3.466 1.00 92.62 71 LYS A O 1
ATOM 519 N N . LYS A 1 72 ? 0.513 8.087 -5.194 1.00 93.19 72 LYS A N 1
ATOM 520 C CA . LYS A 1 72 ? -0.946 8.074 -5.033 1.00 93.19 72 LYS A CA 1
ATOM 521 C C . LYS A 1 72 ? -1.366 7.620 -3.632 1.00 93.19 72 LYS A C 1
ATOM 523 O O . LYS A 1 72 ? -2.242 8.240 -3.048 1.00 93.19 72 LYS A O 1
ATOM 528 N N . LEU A 1 73 ? -0.714 6.597 -3.073 1.00 92.12 73 LEU A N 1
ATOM 529 C CA . LEU A 1 73 ? -0.959 6.155 -1.694 1.00 92.12 73 LEU A CA 1
ATOM 530 C C . LEU A 1 73 ? -0.471 7.171 -0.650 1.00 92.12 73 LEU A C 1
ATOM 532 O O . LEU A 1 73 ? -1.122 7.367 0.367 1.00 92.12 73 LEU A O 1
ATOM 536 N N . LEU A 1 74 ? 0.667 7.825 -0.885 1.00 91.06 74 LEU A N 1
ATOM 537 C CA . LEU A 1 74 ? 1.265 8.758 0.081 1.00 91.06 74 LEU A CA 1
ATOM 538 C C . LEU A 1 74 ? 0.534 10.097 0.193 1.00 91.06 74 LEU A C 1
ATOM 540 O O . LEU A 1 74 ? 0.651 10.753 1.222 1.00 91.06 74 LEU A O 1
ATOM 544 N N . ILE A 1 75 ? -0.171 10.511 -0.860 1.00 92.44 75 ILE A N 1
ATOM 545 C CA . ILE A 1 75 ? -0.965 11.750 -0.885 1.00 92.44 75 ILE A CA 1
ATOM 546 C C . ILE A 1 75 ? -2.463 11.491 -0.699 1.00 92.44 75 ILE A C 1
ATOM 548 O O . ILE A 1 75 ? -3.267 12.383 -0.951 1.00 92.44 75 ILE A O 1
ATOM 552 N N . HIS A 1 76 ? -2.834 10.266 -0.325 1.00 92.94 76 HIS A N 1
ATOM 553 C CA . HIS A 1 76 ? -4.217 9.895 -0.073 1.00 92.94 76 HIS A CA 1
ATOM 554 C C . HIS A 1 76 ? -4.810 10.712 1.085 1.00 92.94 76 HIS A C 1
ATOM 556 O O . HIS A 1 76 ? -4.091 11.054 2.025 1.00 92.94 76 HIS A O 1
ATOM 562 N N . ASP A 1 77 ? -6.120 10.976 1.049 1.00 92.31 77 ASP A N 1
ATOM 563 C CA . ASP A 1 77 ? -6.810 11.758 2.090 1.00 92.31 77 ASP A CA 1
ATOM 564 C C . ASP A 1 77 ? -6.696 11.106 3.479 1.00 92.31 77 ASP A C 1
ATOM 566 O O . ASP A 1 77 ? -6.603 11.778 4.507 1.00 92.31 77 ASP A O 1
ATOM 570 N N . VAL A 1 78 ? -6.647 9.774 3.503 1.00 91.69 78 VAL A N 1
ATOM 571 C CA . VAL A 1 78 ? -6.266 9.000 4.688 1.00 91.69 78 VAL A CA 1
ATOM 572 C C . VAL A 1 78 ? -4.743 8.928 4.780 1.00 91.69 78 VAL A C 1
ATOM 574 O O . VAL A 1 78 ? -4.095 8.303 3.941 1.00 91.69 78 VAL A O 1
ATOM 577 N N . GLU A 1 79 ? -4.169 9.483 5.849 1.00 93.06 79 GLU A N 1
ATOM 578 C CA . GLU A 1 79 ? -2.749 9.310 6.169 1.00 93.06 79 GLU A CA 1
ATOM 579 C C . GLU A 1 79 ? -2.451 7.824 6.448 1.00 93.06 79 GLU A C 1
ATOM 581 O O . GLU A 1 79 ? -2.830 7.281 7.492 1.00 93.06 79 GLU A O 1
ATOM 586 N N . ILE A 1 80 ? -1.754 7.154 5.526 1.00 90.94 80 ILE A N 1
ATOM 587 C CA . ILE A 1 80 ? -1.364 5.748 5.682 1.00 90.94 80 ILE A CA 1
ATOM 588 C C . ILE A 1 80 ? -0.131 5.657 6.583 1.00 90.94 80 ILE A C 1
ATOM 590 O O . ILE A 1 80 ? 0.970 6.079 6.226 1.00 90.94 80 ILE A O 1
ATOM 594 N N . ARG A 1 81 ? -0.296 5.027 7.747 1.00 88.25 81 ARG A N 1
ATOM 595 C CA . ARG A 1 81 ? 0.773 4.803 8.733 1.00 88.25 81 ARG A CA 1
ATOM 596 C C . ARG A 1 81 ? 1.317 3.384 8.708 1.00 88.25 81 ARG A C 1
ATOM 598 O O . ARG A 1 81 ? 2.321 3.094 9.351 1.00 88.25 81 ARG A O 1
ATOM 605 N N . ARG A 1 82 ? 0.644 2.470 8.013 1.00 86.62 82 ARG A N 1
ATOM 606 C CA . ARG A 1 82 ? 0.997 1.055 8.027 1.00 86.62 82 ARG A CA 1
ATOM 607 C C . ARG A 1 82 ? 0.728 0.398 6.685 1.00 86.62 82 ARG A C 1
ATOM 609 O O . ARG A 1 82 ? -0.410 0.385 6.235 1.00 86.62 82 ARG A O 1
ATOM 616 N N . PHE A 1 83 ? 1.760 -0.216 6.109 1.00 87.50 83 PHE A N 1
ATOM 617 C CA . PHE A 1 83 ? 1.631 -1.020 4.892 1.00 87.50 83 PHE A CA 1
ATOM 618 C C . PHE A 1 83 ? 1.749 -2.519 5.196 1.00 87.50 83 PHE A C 1
ATOM 620 O O . PHE A 1 83 ? 2.667 -2.950 5.904 1.00 87.50 83 PHE A O 1
ATOM 627 N N . TYR A 1 84 ? 0.843 -3.303 4.615 1.00 88.25 84 TYR A N 1
ATOM 628 C CA . TYR A 1 84 ? 0.871 -4.763 4.561 1.00 88.25 84 TYR A CA 1
ATOM 629 C C . TYR A 1 84 ? 1.257 -5.206 3.143 1.00 88.25 84 TYR A C 1
ATOM 631 O O . TYR A 1 84 ? 0.539 -4.918 2.184 1.00 88.25 84 TYR A O 1
ATOM 639 N N . ALA A 1 85 ? 2.393 -5.895 3.015 1.00 86.62 85 ALA A N 1
ATOM 640 C CA . ALA A 1 85 ? 3.015 -6.253 1.740 1.00 86.62 85 ALA A CA 1
ATOM 641 C C . ALA A 1 85 ? 3.263 -7.767 1.589 1.00 86.62 85 ALA A C 1
ATOM 643 O O . ALA A 1 85 ? 3.393 -8.488 2.582 1.00 86.62 85 ALA A O 1
ATOM 644 N N . ALA A 1 86 ? 3.388 -8.238 0.347 1.00 78.50 86 ALA A N 1
ATOM 645 C CA . ALA A 1 86 ? 3.663 -9.622 -0.039 1.00 78.50 86 ALA A CA 1
ATOM 646 C C . ALA A 1 86 ? 4.905 -9.712 -0.959 1.00 78.50 86 ALA A C 1
ATOM 648 O O . ALA A 1 86 ? 5.082 -8.828 -1.791 1.00 78.50 86 ALA A O 1
ATOM 649 N N . PRO A 1 87 ? 5.752 -10.766 -0.879 1.00 63.97 87 PRO A N 1
ATOM 650 C CA . PRO A 1 87 ? 5.846 -11.814 0.135 1.00 63.97 87 PRO A CA 1
ATOM 651 C C . PRO A 1 87 ? 6.837 -11.427 1.255 1.00 63.97 87 PRO A C 1
ATOM 653 O O . PRO A 1 87 ? 7.966 -11.020 1.004 1.00 63.97 87 PRO A O 1
ATOM 656 N N . ALA A 1 88 ? 6.427 -11.607 2.512 1.00 50.03 88 ALA A N 1
ATOM 657 C CA . ALA A 1 88 ? 7.287 -11.571 3.702 1.00 50.03 88 ALA A CA 1
ATOM 658 C C . ALA A 1 88 ? 8.054 -10.260 4.002 1.00 50.03 88 ALA A C 1
ATOM 660 O O . ALA A 1 88 ? 9.272 -10.265 4.169 1.00 50.03 88 ALA A O 1
ATOM 661 N N . ALA A 1 89 ? 7.338 -9.173 4.299 1.00 47.09 89 ALA A N 1
ATOM 662 C CA . ALA A 1 89 ? 7.758 -8.333 5.421 1.00 47.09 89 ALA A CA 1
ATOM 663 C C . ALA A 1 89 ? 7.017 -8.844 6.666 1.00 47.09 89 ALA A C 1
ATOM 665 O O . ALA A 1 89 ? 5.831 -8.588 6.850 1.00 47.09 89 ALA A O 1
ATOM 666 N N . ARG A 1 90 ? 7.702 -9.612 7.525 1.00 43.91 90 ARG A N 1
ATOM 667 C CA . ARG A 1 90 ? 7.196 -10.133 8.820 1.00 43.91 90 ARG A CA 1
ATO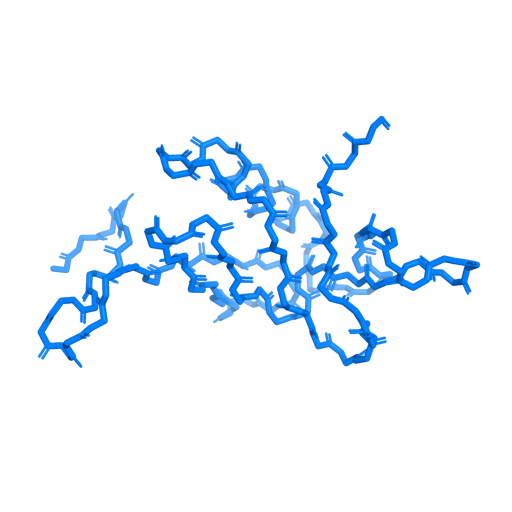M 668 C C . ARG A 1 90 ? 6.820 -9.044 9.836 1.00 43.91 90 ARG A C 1
ATOM 670 O O . ARG A 1 90 ? 6.693 -9.310 11.029 1.00 43.91 90 ARG A O 1
ATOM 677 N N . SER A 1 91 ? 6.662 -7.804 9.413 1.00 46.53 91 SER A N 1
ATOM 678 C CA . SER A 1 91 ? 6.170 -6.738 10.257 1.00 46.53 91 SER A CA 1
ATOM 679 C C . SER A 1 91 ? 5.482 -5.702 9.385 1.00 46.53 91 SER A C 1
ATOM 681 O O . SE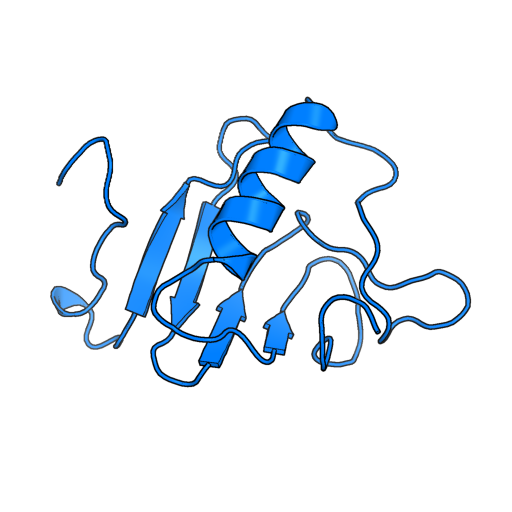R A 1 91 ? 5.985 -5.411 8.299 1.00 46.53 91 SER A O 1
ATOM 683 N N . PRO A 1 92 ? 4.367 -5.127 9.859 1.00 54.56 92 PRO A N 1
ATOM 684 C CA . PRO A 1 92 ? 3.793 -3.953 9.235 1.00 54.56 92 PRO A CA 1
ATOM 685 C C . PRO A 1 92 ? 4.895 -2.922 9.029 1.00 54.56 92 PRO A C 1
ATOM 687 O O . PRO A 1 92 ? 5.586 -2.544 9.982 1.00 54.56 92 PRO A O 1
ATOM 690 N N . VAL A 1 93 ? 5.083 -2.495 7.786 1.00 57.34 93 VAL A N 1
ATOM 691 C CA . VAL A 1 93 ? 5.982 -1.391 7.485 1.00 57.34 93 VAL A CA 1
ATOM 692 C C . VAL A 1 93 ? 5.397 -0.174 8.193 1.00 57.34 93 VAL A C 1
ATOM 694 O O . VAL A 1 93 ? 4.305 0.277 7.853 1.00 57.34 93 VAL A O 1
ATOM 697 N N . LYS A 1 94 ? 6.099 0.316 9.219 1.00 55.03 94 LYS A N 1
ATOM 698 C CA . LYS A 1 94 ? 5.572 1.331 10.144 1.00 55.03 94 LYS A CA 1
ATOM 699 C C . LYS A 1 94 ? 5.566 2.755 9.590 1.00 55.03 94 LYS A C 1
ATOM 701 O O . LYS A 1 94 ? 4.932 3.606 10.201 1.00 55.03 94 LYS A O 1
ATOM 706 N N . ARG A 1 95 ? 6.317 3.043 8.519 1.00 59.50 95 ARG A N 1
ATOM 707 C CA . ARG A 1 95 ? 6.337 4.365 7.871 1.00 59.50 95 ARG A CA 1
ATOM 708 C C . ARG A 1 95 ? 7.073 4.324 6.535 1.00 59.50 95 ARG A C 1
ATOM 710 O O . ARG A 1 95 ? 8.119 3.681 6.436 1.00 59.50 95 ARG A O 1
ATOM 717 N N . TRP A 1 96 ? 6.551 5.017 5.524 1.00 58.56 96 TRP A N 1
ATOM 718 C CA . TRP A 1 96 ? 7.265 5.264 4.271 1.00 58.56 96 TRP A CA 1
ATOM 719 C C . TRP A 1 96 ? 8.223 6.446 4.431 1.00 58.56 96 TRP A C 1
ATOM 721 O O . TRP A 1 96 ? 7.748 7.540 4.696 1.00 58.56 96 TRP A O 1
ATOM 731 N N . ARG A 1 97 ? 9.529 6.204 4.221 1.00 50.78 97 ARG A N 1
ATOM 732 C CA . ARG A 1 97 ? 10.643 7.177 4.248 1.00 50.78 97 ARG A CA 1
ATOM 733 C C . ARG A 1 97 ? 10.671 8.117 5.465 1.00 50.78 97 ARG A C 1
ATOM 735 O O . ARG A 1 97 ? 9.899 9.063 5.560 1.00 50.78 97 ARG A O 1
ATOM 742 N N . ASP A 1 98 ? 11.677 7.894 6.302 1.00 44.16 98 ASP A N 1
ATOM 743 C CA . ASP A 1 98 ? 12.339 8.973 7.040 1.00 44.16 98 ASP A CA 1
ATOM 744 C C . ASP A 1 98 ? 13.437 9.567 6.158 1.00 44.16 98 ASP A C 1
ATOM 746 O O . ASP A 1 98 ? 14.073 8.764 5.423 1.00 44.16 98 ASP A O 1
#